Protein AF-A0A3D2CU95-F1 (afdb_monomer_lite)

Foldseek 3Di:
DDPVVVVVVVVVCVVLVVLLVVQLCDPVQADNLVVVPDPDPVVSVVVVVVSVVLSVVLLVLLVLVVVVVCQVVVDPDPDDPDRPGHSRNVSVVLVVDPVNDSPD

Structure (mmCIF, N/CA/C/O backbone):
data_AF-A0A3D2CU95-F1
#
_entry.id   AF-A0A3D2CU95-F1
#
loop_
_atom_site.group_PDB
_atom_site.id
_atom_site.type_symbol
_atom_site.label_atom_id
_atom_site.label_alt_id
_atom_site.label_comp_id
_atom_site.label_asym_id
_atom_site.label_entity_id
_atom_site.label_seq_id
_atom_site.pdbx_PDB_ins_code
_atom_site.Cartn_x
_atom_site.Cartn_y
_atom_site.Cartn_z
_atom_site.occupancy
_atom_site.B_iso_or_equiv
_atom_site.auth_seq_id
_atom_site.auth_comp_id
_atom_site.auth_asym_id
_atom_site.auth_atom_id
_atom_site.pdbx_PDB_model_num
ATOM 1 N N . MET A 1 1 ? 24.949 -4.610 12.368 1.00 60.72 1 MET A N 1
ATOM 2 C CA . MET A 1 1 ? 24.210 -3.378 12.005 1.00 60.72 1 MET A CA 1
ATOM 3 C C . MET A 1 1 ? 24.226 -2.443 13.207 1.00 60.72 1 MET A C 1
ATOM 5 O O . MET A 1 1 ? 23.902 -2.890 14.299 1.00 60.72 1 MET A O 1
ATOM 9 N N . ASN A 1 2 ? 24.695 -1.204 13.046 1.00 85.81 2 ASN A N 1
ATOM 10 C CA . ASN A 1 2 ? 24.853 -0.256 14.156 1.00 85.81 2 ASN A CA 1
ATOM 11 C C . ASN A 1 2 ? 23.468 0.123 14.728 1.00 85.81 2 ASN A C 1
ATOM 13 O O . ASN A 1 2 ? 22.554 0.375 13.942 1.00 85.81 2 ASN A O 1
ATOM 17 N N . LYS A 1 3 ? 23.283 0.154 16.059 1.00 90.19 3 LYS A N 1
ATOM 18 C CA . LYS A 1 3 ? 21.951 0.348 16.689 1.00 90.19 3 LYS A CA 1
ATOM 19 C C . LYS A 1 3 ? 21.260 1.643 16.235 1.00 90.19 3 LYS A C 1
ATOM 21 O O . LYS A 1 3 ? 20.055 1.639 16.006 1.00 90.19 3 LYS A O 1
ATOM 26 N N . ALA A 1 4 ? 22.027 2.714 16.021 1.00 90.88 4 ALA A N 1
ATOM 27 C CA . ALA A 1 4 ? 21.519 3.989 15.508 1.00 90.88 4 ALA A CA 1
ATOM 28 C C . ALA A 1 4 ? 20.880 3.858 14.111 1.00 90.88 4 ALA A C 1
ATOM 30 O O . ALA A 1 4 ? 19.794 4.380 13.872 1.00 90.88 4 ALA A O 1
ATOM 31 N N . ASN A 1 5 ? 21.495 3.083 13.212 1.00 91.19 5 ASN A N 1
ATOM 32 C CA . ASN A 1 5 ? 20.972 2.881 11.857 1.00 91.19 5 ASN A CA 1
ATOM 33 C C . ASN A 1 5 ? 19.664 2.078 11.859 1.00 91.19 5 ASN A C 1
ATOM 35 O O . ASN A 1 5 ? 18.815 2.285 10.998 1.00 91.19 5 ASN A O 1
ATOM 39 N N . LEU A 1 6 ? 19.476 1.181 12.832 1.00 92.12 6 LEU A N 1
ATOM 40 C CA . LEU A 1 6 ? 18.229 0.429 12.976 1.00 92.12 6 LEU A CA 1
ATOM 41 C C . LEU A 1 6 ? 17.054 1.352 13.318 1.00 92.12 6 LEU A C 1
ATOM 43 O O . LEU A 1 6 ? 15.997 1.244 12.703 1.00 92.12 6 LEU A O 1
ATOM 47 N N . VAL A 1 7 ? 17.261 2.295 14.240 1.00 93.44 7 VAL A N 1
ATOM 48 C CA . VAL A 1 7 ? 16.237 3.277 14.626 1.00 93.44 7 VAL A CA 1
ATOM 49 C C . VAL A 1 7 ? 15.856 4.168 13.443 1.00 93.44 7 VAL A C 1
ATOM 51 O O . VAL A 1 7 ? 14.670 4.351 13.176 1.00 93.44 7 VAL A O 1
ATOM 54 N N . VAL A 1 8 ? 16.843 4.665 12.691 1.00 91.38 8 VAL A N 1
ATOM 55 C CA . VAL A 1 8 ? 16.599 5.490 11.495 1.00 91.38 8 VAL A CA 1
ATOM 56 C C . VAL A 1 8 ? 15.811 4.712 10.439 1.00 91.38 8 VAL A C 1
ATOM 58 O O . VAL A 1 8 ? 14.828 5.223 9.901 1.00 91.38 8 VAL A O 1
ATOM 61 N N . ASN A 1 9 ? 16.186 3.456 10.181 1.00 88.00 9 ASN A N 1
ATOM 62 C CA . ASN A 1 9 ? 15.486 2.615 9.213 1.00 88.00 9 ASN A CA 1
ATOM 63 C C . ASN A 1 9 ? 14.037 2.335 9.626 1.00 88.00 9 ASN A C 1
ATOM 65 O O . ASN A 1 9 ? 13.147 2.445 8.787 1.00 88.00 9 ASN A O 1
ATOM 69 N N . LEU A 1 10 ? 13.779 2.028 10.899 1.00 88.94 10 LEU A N 1
ATOM 70 C CA . LEU A 1 10 ? 12.413 1.849 11.401 1.00 88.94 10 LEU A CA 1
ATOM 71 C C . LEU A 1 10 ? 11.598 3.137 11.262 1.00 88.94 10 LEU A C 1
ATOM 73 O O . LEU A 1 10 ? 10.473 3.106 10.770 1.00 88.94 10 LEU A O 1
ATOM 77 N N . TYR A 1 11 ? 12.179 4.284 11.615 1.00 90.88 11 TYR A N 1
ATOM 78 C CA . TYR A 1 11 ? 11.484 5.563 11.505 1.00 90.88 11 TYR A CA 1
ATOM 79 C C . TYR A 1 11 ? 11.156 5.932 10.051 1.00 90.88 11 TYR A C 1
ATOM 81 O O . TYR A 1 11 ? 10.095 6.492 9.777 1.00 90.88 11 TYR A O 1
ATOM 89 N N . SER A 1 12 ? 12.018 5.556 9.099 1.00 84.81 12 SER A N 1
ATOM 90 C CA . SER A 1 12 ? 11.775 5.784 7.668 1.00 84.81 12 SER A CA 1
ATOM 91 C C . SER A 1 12 ? 10.489 5.117 7.153 1.00 84.81 12 SER A C 1
ATOM 93 O O . SER A 1 12 ? 9.857 5.636 6.231 1.00 84.81 12 SER A O 1
ATOM 95 N N . GLN A 1 13 ? 10.042 4.024 7.786 1.00 84.00 13 GLN A N 1
ATOM 96 C CA . GLN A 1 13 ? 8.816 3.314 7.403 1.00 84.00 13 GLN A CA 1
ATOM 97 C C . GLN A 1 13 ? 7.543 4.124 7.695 1.00 84.00 13 GLN A C 1
ATOM 99 O O . GLN A 1 13 ? 6.501 3.866 7.096 1.00 84.00 13 GLN A O 1
ATOM 104 N N . ARG A 1 14 ? 7.614 5.151 8.556 1.00 87.56 14 ARG A N 1
ATOM 105 C CA . ARG A 1 14 ? 6.468 6.000 8.923 1.00 87.56 14 ARG A CA 1
ATOM 106 C C . ARG A 1 14 ? 5.842 6.705 7.717 1.00 87.56 14 ARG A C 1
ATOM 108 O O . ARG A 1 14 ? 4.627 6.849 7.658 1.00 87.56 14 ARG A O 1
ATOM 115 N N . MET A 1 15 ? 6.655 7.084 6.732 1.00 84.81 15 MET A N 1
ATOM 116 C CA . MET A 1 15 ? 6.172 7.720 5.503 1.00 84.81 15 MET A CA 1
ATOM 117 C C . MET A 1 15 ? 5.274 6.778 4.689 1.00 84.81 15 MET A C 1
ATOM 119 O O . MET A 1 15 ? 4.238 7.204 4.196 1.00 84.81 15 MET A O 1
ATOM 123 N N . GLN A 1 16 ? 5.603 5.482 4.626 1.00 81.75 16 GLN A N 1
ATOM 124 C CA . GLN A 1 16 ? 4.776 4.490 3.925 1.00 81.75 16 GLN A CA 1
ATOM 125 C C . GLN A 1 16 ? 3.406 4.320 4.590 1.00 81.75 16 GLN A C 1
ATOM 127 O O . GLN A 1 16 ? 2.396 4.153 3.914 1.00 81.75 16 GLN A O 1
ATOM 132 N N . ILE A 1 17 ? 3.358 4.407 5.921 1.00 82.94 17 ILE A N 1
ATOM 133 C CA . ILE A 1 17 ? 2.104 4.359 6.679 1.00 82.94 17 ILE A CA 1
ATOM 134 C C . ILE A 1 17 ? 1.209 5.554 6.314 1.00 82.94 17 ILE A C 1
ATOM 136 O O . ILE A 1 17 ? 0.020 5.375 6.055 1.00 82.94 17 ILE A O 1
ATOM 140 N N . GLU A 1 18 ? 1.768 6.764 6.249 1.00 86.12 18 GLU A N 1
ATOM 141 C CA . GLU A 1 18 ? 1.021 7.969 5.859 1.00 86.12 18 GLU A CA 1
ATOM 142 C C . GLU A 1 18 ? 0.496 7.887 4.417 1.00 86.12 18 GLU A C 1
ATOM 144 O O . GLU A 1 18 ? -0.658 8.238 4.161 1.00 86.12 18 GLU A O 1
ATOM 149 N N . GLU A 1 19 ? 1.307 7.373 3.488 1.00 83.06 19 GLU A N 1
ATOM 150 C CA . GLU A 1 19 ? 0.897 7.146 2.098 1.00 83.06 19 GLU A CA 1
ATOM 151 C C . GLU A 1 19 ? -0.252 6.134 2.013 1.00 83.06 19 GLU A C 1
ATOM 153 O O . GLU A 1 19 ? -1.266 6.417 1.377 1.00 83.06 19 GLU A O 1
ATOM 158 N N . ASN A 1 20 ? -0.170 5.020 2.748 1.00 82.69 20 ASN A N 1
ATOM 159 C CA . ASN A 1 20 ? -1.243 4.026 2.802 1.00 82.69 20 ASN A CA 1
ATOM 160 C C . ASN A 1 20 ? -2.559 4.616 3.339 1.00 82.69 20 ASN A C 1
ATOM 162 O O . ASN A 1 20 ? -3.638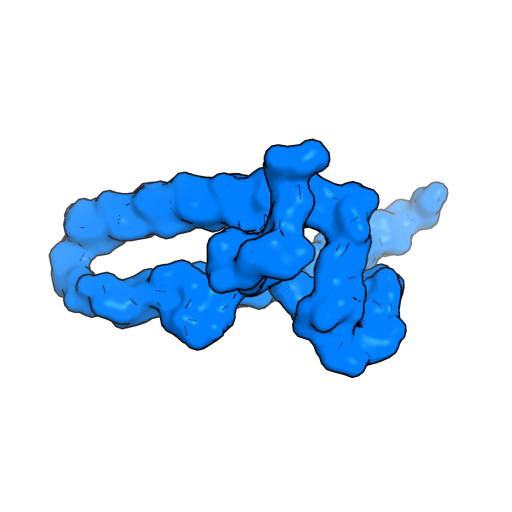 4.361 2.794 1.00 82.69 20 ASN A O 1
ATOM 166 N N . PHE A 1 21 ? -2.499 5.441 4.390 1.00 83.19 21 PHE A N 1
ATOM 167 C CA . PHE A 1 21 ? -3.691 6.104 4.925 1.00 83.19 21 PHE A CA 1
ATOM 168 C C . PHE A 1 21 ? -4.292 7.119 3.953 1.00 83.19 21 PHE A C 1
ATOM 170 O O . PHE A 1 21 ? -5.519 7.242 3.876 1.00 83.19 21 PHE A O 1
ATOM 177 N N . ARG A 1 22 ? -3.453 7.852 3.216 1.00 85.56 22 ARG A N 1
ATOM 178 C CA . ARG A 1 22 ? -3.905 8.778 2.173 1.00 85.56 22 ARG A CA 1
ATOM 179 C C . ARG A 1 22 ? -4.624 8.026 1.055 1.00 85.56 22 ARG A C 1
ATOM 181 O O . ARG A 1 22 ? -5.720 8.428 0.667 1.00 85.56 22 ARG A O 1
ATOM 188 N N . ASP A 1 23 ? -4.055 6.918 0.597 1.00 84.19 23 ASP A N 1
ATOM 189 C CA . ASP A 1 23 ? -4.590 6.152 -0.530 1.00 84.19 23 ASP A CA 1
ATOM 190 C C . ASP A 1 23 ? -5.865 5.387 -0.139 1.00 84.19 23 ASP A C 1
ATOM 192 O O . ASP A 1 23 ? -6.806 5.298 -0.920 1.00 84.19 23 ASP A O 1
ATOM 196 N N . THR A 1 24 ? -5.985 4.948 1.118 1.00 83.69 24 THR A N 1
ATOM 197 C CA . THR A 1 24 ? -7.245 4.391 1.655 1.00 83.69 24 THR A CA 1
ATOM 198 C C . THR A 1 24 ? -8.407 5.385 1.538 1.00 83.69 24 THR A C 1
ATOM 200 O O . THR A 1 24 ? -9.542 5.009 1.233 1.00 83.69 24 THR A O 1
ATOM 203 N N . LYS A 1 25 ? -8.139 6.671 1.792 1.00 83.12 25 LYS A N 1
ATOM 204 C CA . LYS A 1 25 ? -9.155 7.730 1.737 1.00 83.12 25 LYS A CA 1
ATOM 205 C C . LYS A 1 25 ? -9.462 8.135 0.298 1.00 83.12 25 LYS A C 1
ATOM 207 O O . LYS A 1 25 ? -10.638 8.248 -0.042 1.00 83.12 25 LYS A O 1
ATOM 212 N N . SER A 1 26 ? -8.420 8.302 -0.518 1.00 84.75 26 SER A N 1
ATOM 213 C CA . SER A 1 26 ? -8.518 8.833 -1.875 1.00 84.75 26 SER A CA 1
ATOM 214 C C . SER A 1 26 ? -9.115 7.838 -2.867 1.00 84.75 26 SER A C 1
ATOM 216 O O . SER A 1 26 ? -8.654 6.706 -2.993 1.00 84.75 26 SER A O 1
ATOM 218 N N . ASN A 1 27 ? -10.092 8.287 -3.652 1.00 80.62 27 ASN A N 1
ATOM 219 C CA . ASN A 1 27 ? -10.696 7.491 -4.721 1.00 80.62 27 ASN A CA 1
ATOM 220 C C . ASN A 1 27 ? -9.781 7.330 -5.943 1.00 80.62 27 ASN A C 1
ATOM 222 O O . ASN A 1 27 ? -9.920 6.381 -6.707 1.00 80.62 27 ASN A O 1
ATOM 226 N N . LYS A 1 28 ? -8.848 8.267 -6.149 1.00 79.25 28 LYS A N 1
ATOM 227 C CA . LYS A 1 28 ? -7.931 8.219 -7.296 1.00 79.25 28 LYS A CA 1
ATOM 228 C C . LYS A 1 28 ? -6.819 7.193 -7.109 1.00 79.25 28 LYS A C 1
ATOM 230 O O . LYS A 1 28 ? -6.420 6.569 -8.082 1.00 79.25 28 LYS A O 1
ATOM 235 N N . LEU A 1 29 ? -6.301 7.083 -5.887 1.00 70.38 29 LEU A N 1
ATOM 236 C CA . LEU A 1 29 ? -5.092 6.310 -5.598 1.00 70.38 29 LEU A CA 1
ATOM 237 C C . LEU A 1 29 ? -5.386 4.973 -4.911 1.00 70.38 29 LEU A C 1
ATOM 239 O O . LEU A 1 29 ? -4.616 4.039 -5.080 1.00 70.38 29 LEU A O 1
ATOM 243 N N . GLY A 1 30 ? -6.499 4.837 -4.187 1.00 80.38 30 GLY A N 1
ATOM 244 C CA . GLY A 1 30 ? -6.817 3.582 -3.512 1.00 80.38 30 GLY A CA 1
ATOM 245 C C . GLY A 1 30 ? -8.308 3.290 -3.458 1.00 80.38 30 GLY A C 1
ATOM 246 O O . GLY A 1 30 ? -8.938 3.063 -4.488 1.00 80.38 30 GLY A O 1
ATOM 247 N N . ILE A 1 31 ? -8.853 3.202 -2.247 1.00 82.00 31 ILE A N 1
ATOM 248 C CA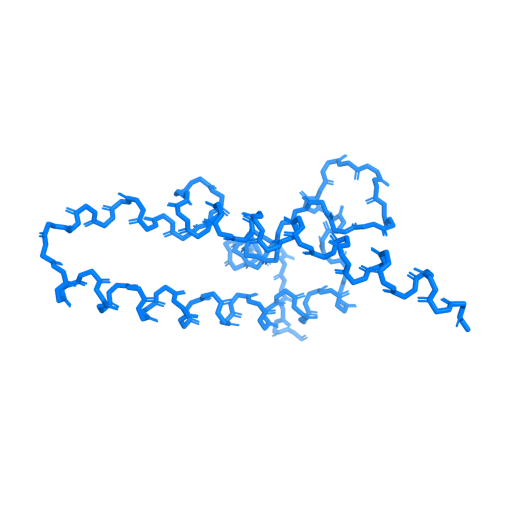 . ILE A 1 31 ? -10.143 2.534 -1.989 1.00 82.00 31 ILE A CA 1
ATOM 249 C C . ILE A 1 31 ? -11.322 3.518 -2.019 1.00 82.00 31 ILE A C 1
ATOM 251 O O . ILE A 1 31 ? -12.476 3.109 -2.114 1.00 82.00 31 ILE A O 1
ATOM 255 N N . GLY A 1 32 ? -11.054 4.826 -1.964 1.00 85.19 32 GLY A N 1
ATOM 256 C CA . GLY A 1 32 ? -12.101 5.839 -2.090 1.00 85.19 32 GLY A CA 1
ATOM 257 C C . GLY A 1 32 ? -13.078 5.881 -0.921 1.00 85.19 32 GLY A C 1
ATOM 258 O O . GLY A 1 32 ? -14.268 6.125 -1.123 1.00 85.19 32 GLY A O 1
ATOM 259 N N . LEU A 1 33 ? -12.604 5.690 0.316 1.00 83.31 33 LEU A N 1
ATOM 260 C CA . LEU A 1 33 ? -13.462 5.784 1.506 1.00 83.31 33 LEU A CA 1
ATOM 261 C C . LEU A 1 33 ? -14.185 7.147 1.605 1.00 83.31 33 LEU A C 1
ATOM 263 O O . LEU A 1 33 ? -15.290 7.231 2.141 1.00 83.31 33 LEU A O 1
ATOM 267 N N . GLU A 1 34 ? -13.611 8.207 1.029 1.00 81.50 34 GLU A N 1
ATOM 268 C CA . GLU A 1 34 ? -14.235 9.532 0.903 1.00 81.50 34 GLU A CA 1
ATOM 269 C C . GLU A 1 34 ? -15.558 9.532 0.109 1.00 81.50 34 GLU A C 1
ATOM 271 O O . GLU A 1 34 ? -16.444 10.353 0.367 1.00 81.50 34 GLU A O 1
ATOM 276 N N . CYS A 1 35 ? -15.744 8.581 -0.811 1.00 82.00 35 CYS A N 1
ATOM 277 C CA . CYS A 1 35 ? -16.969 8.431 -1.595 1.00 82.00 35 CYS A CA 1
ATOM 278 C C . CYS A 1 35 ? -18.124 7.830 -0.784 1.00 82.00 35 CYS A C 1
ATOM 280 O O . CYS A 1 35 ? -19.283 8.028 -1.149 1.00 82.00 35 CYS A O 1
ATOM 282 N N . ALA A 1 36 ? -17.848 7.154 0.339 1.00 81.44 36 ALA A N 1
ATOM 283 C CA . ALA A 1 36 ? -18.886 6.522 1.152 1.00 81.44 36 ALA A CA 1
ATOM 284 C C . ALA A 1 36 ? -19.872 7.539 1.763 1.00 81.44 36 ALA A C 1
ATOM 286 O O . ALA A 1 36 ? -21.025 7.181 2.011 1.00 81.44 36 ALA A O 1
ATOM 287 N N . ARG A 1 37 ? -19.428 8.790 2.015 1.00 78.19 37 ARG A N 1
ATOM 288 C CA . ARG A 1 37 ? -20.220 9.945 2.513 1.00 78.19 37 ARG A CA 1
ATOM 289 C C . ARG A 1 37 ? -21.245 9.609 3.616 1.00 78.19 37 ARG A C 1
ATOM 291 O O . ARG A 1 37 ? -22.300 10.238 3.717 1.00 78.19 37 ARG A O 1
ATOM 298 N N . SER A 1 38 ? -20.957 8.611 4.454 1.00 81.50 38 SER A N 1
ATOM 299 C CA . SER A 1 38 ? -21.882 8.166 5.498 1.00 81.50 38 SER A CA 1
ATOM 300 C C . SER A 1 38 ? -21.905 9.171 6.646 1.00 81.50 38 SER A C 1
ATOM 302 O O . SER A 1 38 ? -20.867 9.485 7.216 1.00 81.50 38 SER A O 1
ATOM 304 N N . ARG A 1 39 ? -23.101 9.635 7.025 1.00 81.06 39 ARG A N 1
ATOM 305 C CA . ARG A 1 39 ? -23.321 10.496 8.205 1.00 81.06 39 ARG A CA 1
ATOM 306 C C . ARG A 1 39 ? -23.629 9.707 9.483 1.00 81.06 39 ARG A C 1
ATOM 308 O O . ARG A 1 39 ? -23.746 10.291 10.551 1.00 81.06 39 ARG A O 1
ATOM 315 N N . ASN A 1 40 ? -23.789 8.387 9.374 1.00 89.19 40 ASN A N 1
ATOM 316 C CA . ASN A 1 40 ? -24.055 7.496 10.501 1.00 89.19 40 ASN A CA 1
ATOM 317 C C . ASN A 1 40 ? -22.769 6.749 10.878 1.00 89.19 40 ASN A C 1
ATOM 319 O O . ASN A 1 40 ? -22.199 6.051 10.033 1.00 89.19 40 ASN A O 1
ATOM 323 N N . THR A 1 41 ? -22.360 6.870 12.142 1.00 87.62 41 THR A N 1
ATOM 324 C CA . THR A 1 41 ? -21.154 6.243 12.704 1.00 87.62 41 THR A CA 1
ATOM 325 C C . THR A 1 41 ? -21.179 4.724 12.554 1.00 87.62 41 THR A C 1
ATOM 327 O O . THR A 1 41 ? -20.271 4.163 11.956 1.00 87.62 41 THR A O 1
ATOM 330 N N . LYS A 1 42 ? -22.285 4.061 12.917 1.00 90.19 42 LYS A N 1
ATOM 331 C CA . LYS A 1 42 ? -22.436 2.596 12.803 1.00 90.19 42 LYS A CA 1
ATOM 332 C C . LYS A 1 42 ? -22.292 2.088 11.368 1.00 90.19 42 LYS A C 1
ATOM 334 O O . LYS A 1 42 ? -21.847 0.966 11.141 1.00 90.19 42 LYS A O 1
ATOM 339 N N . ARG A 1 43 ? -22.733 2.877 10.382 1.00 88.75 43 ARG A N 1
ATOM 340 C CA . ARG A 1 43 ? -22.567 2.530 8.960 1.00 88.75 43 ARG A CA 1
ATOM 341 C C . ARG A 1 43 ? -21.125 2.759 8.513 1.00 88.75 43 ARG A C 1
ATOM 343 O O . ARG A 1 43 ? -20.608 1.952 7.748 1.00 88.75 43 ARG A O 1
ATOM 350 N N . PHE A 1 44 ? -20.493 3.825 8.996 1.00 88.69 44 PHE A N 1
ATOM 351 C CA . PHE A 1 44 ? -19.097 4.118 8.695 1.00 88.69 44 PHE A CA 1
ATOM 352 C C . PHE A 1 44 ? -18.156 3.049 9.268 1.00 88.69 44 PHE A C 1
ATOM 354 O O . PHE A 1 44 ? -17.274 2.599 8.547 1.00 88.69 44 PHE A O 1
ATOM 361 N N . ASP A 1 45 ? -18.413 2.546 10.478 1.00 90.19 45 ASP A N 1
ATOM 362 C CA . ASP A 1 45 ? -17.634 1.460 11.092 1.00 90.19 45 ASP A CA 1
ATOM 363 C C . ASP A 1 45 ? -17.641 0.188 10.232 1.00 90.19 45 ASP A C 1
ATOM 365 O O . ASP A 1 45 ? -16.603 -0.433 10.009 1.00 90.19 45 ASP A O 1
ATOM 369 N N . LYS A 1 46 ? -18.801 -0.174 9.665 1.00 91.25 46 LYS A N 1
ATOM 370 C CA . LYS A 1 46 ? -18.909 -1.309 8.732 1.00 91.25 46 LYS A CA 1
ATOM 371 C C . LYS A 1 46 ? -18.113 -1.071 7.451 1.00 91.25 46 L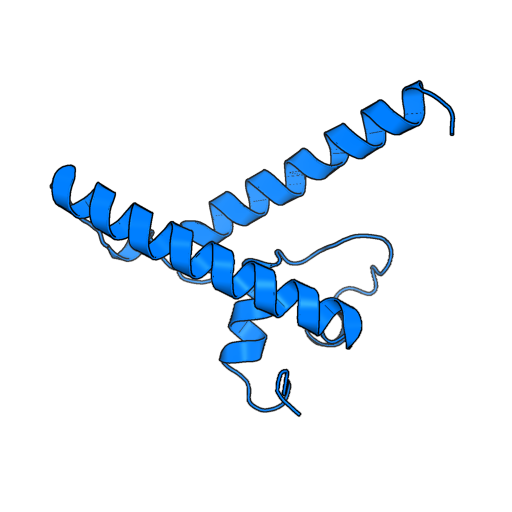YS A C 1
ATOM 373 O O . LYS A 1 46 ? -17.434 -1.976 6.978 1.00 91.25 46 LYS A O 1
ATOM 378 N N . SER A 1 47 ? -18.180 0.137 6.889 1.00 88.31 47 SER A N 1
ATOM 379 C CA . SER A 1 47 ? -17.374 0.501 5.718 1.00 88.31 47 SER A CA 1
ATOM 380 C C . SER A 1 47 ? -15.877 0.478 6.027 1.00 88.31 47 SER A C 1
ATOM 382 O O . SER A 1 47 ? -15.102 0.042 5.183 1.00 88.31 47 SER A O 1
ATOM 384 N N . LEU A 1 48 ? -15.472 0.886 7.232 1.00 88.75 48 LEU A N 1
ATOM 385 C CA . LEU A 1 48 ? -14.082 0.846 7.674 1.00 88.75 48 LEU A CA 1
ATOM 386 C C . LEU A 1 48 ? -13.585 -0.595 7.830 1.00 88.75 48 LEU A C 1
ATOM 388 O O . LEU A 1 48 ? -12.467 -0.891 7.423 1.00 88.75 48 LEU A O 1
ATOM 392 N N . LEU A 1 49 ? -14.427 -1.501 8.338 1.00 91.88 49 LEU A N 1
ATOM 393 C CA . LEU A 1 49 ? -14.116 -2.931 8.395 1.00 91.88 49 LEU A CA 1
ATOM 394 C C . LEU A 1 49 ? -13.902 -3.516 6.992 1.00 91.88 49 LEU A C 1
ATOM 396 O O . LEU A 1 49 ? -12.908 -4.196 6.755 1.00 91.88 49 LEU A O 1
ATOM 400 N N . ILE A 1 50 ? -14.807 -3.225 6.054 1.00 90.75 50 ILE A N 1
ATOM 401 C CA . ILE A 1 50 ? -14.679 -3.680 4.661 1.00 90.75 50 ILE A CA 1
ATOM 402 C C . ILE A 1 50 ? -13.406 -3.108 4.030 1.00 90.75 50 ILE A C 1
ATOM 404 O O . ILE A 1 50 ? -12.657 -3.842 3.391 1.00 90.75 50 ILE A O 1
ATOM 408 N N . ALA A 1 51 ? -13.128 -1.820 4.246 1.00 88.88 51 ALA A N 1
ATOM 409 C CA . ALA A 1 51 ? -11.909 -1.188 3.762 1.00 88.88 51 ALA A CA 1
ATOM 410 C C . ALA A 1 51 ? -10.656 -1.846 4.357 1.00 88.88 51 ALA A C 1
ATOM 412 O O . ALA A 1 51 ? -9.718 -2.114 3.619 1.00 88.88 51 ALA A O 1
ATOM 413 N N . ALA A 1 52 ? -10.646 -2.171 5.653 1.00 89.94 52 ALA A N 1
ATOM 414 C CA . ALA A 1 52 ? -9.530 -2.860 6.300 1.00 89.94 52 ALA A CA 1
ATOM 415 C C . ALA A 1 52 ? -9.279 -4.259 5.713 1.00 89.94 52 ALA A C 1
ATOM 417 O O . ALA A 1 52 ? -8.131 -4.626 5.472 1.00 89.94 52 ALA A O 1
ATOM 418 N N . LEU A 1 53 ? -10.339 -5.021 5.428 1.00 92.06 53 LEU A N 1
ATOM 419 C CA . LEU A 1 53 ? -10.218 -6.322 4.763 1.00 92.06 53 LEU A CA 1
ATOM 420 C C . LEU A 1 53 ? -9.688 -6.177 3.333 1.00 92.06 53 LEU A C 1
ATOM 422 O O . LEU A 1 53 ? -8.809 -6.930 2.922 1.00 92.06 53 LEU A O 1
ATOM 426 N N . LEU A 1 54 ? -10.177 -5.185 2.588 1.00 89.31 54 LEU A N 1
ATOM 427 C CA . LEU A 1 54 ? -9.722 -4.929 1.224 1.00 89.31 54 LEU A CA 1
ATOM 428 C C . LEU A 1 54 ? -8.252 -4.481 1.195 1.00 89.31 54 LEU A C 1
ATOM 430 O O . LEU A 1 54 ? -7.483 -4.976 0.377 1.00 89.31 54 LEU A O 1
ATOM 434 N N . LEU A 1 55 ? -7.837 -3.626 2.136 1.00 88.69 55 LEU A N 1
ATOM 435 C CA . LEU A 1 55 ? -6.433 -3.258 2.346 1.00 88.69 55 LEU A CA 1
ATOM 436 C C . LEU A 1 55 ? -5.555 -4.479 2.612 1.00 88.69 55 LEU A C 1
ATOM 438 O O . LEU A 1 55 ? -4.472 -4.584 2.045 1.00 88.69 55 LEU A O 1
ATOM 442 N N . PHE A 1 56 ? -6.019 -5.397 3.461 1.00 89.31 56 PHE A N 1
ATOM 443 C CA . PHE A 1 56 ? -5.281 -6.614 3.779 1.00 89.31 56 PHE A CA 1
ATOM 444 C C . PHE A 1 56 ? -5.083 -7.497 2.540 1.00 89.31 56 PHE A C 1
ATOM 446 O O . PHE A 1 56 ? -3.968 -7.940 2.277 1.00 89.31 56 PHE A O 1
ATOM 453 N N . VAL A 1 57 ? -6.131 -7.687 1.731 1.00 89.81 57 VAL A N 1
ATOM 454 C CA . VAL A 1 57 ? -6.041 -8.455 0.478 1.00 89.81 57 VAL A CA 1
ATOM 455 C C . VAL A 1 57 ? -5.094 -7.788 -0.522 1.00 89.81 57 VAL A C 1
ATOM 457 O O . VAL A 1 57 ? -4.228 -8.464 -1.074 1.00 89.81 57 VAL A O 1
ATOM 460 N N . LEU A 1 58 ? -5.208 -6.471 -0.727 1.00 87.12 58 LEU A N 1
ATOM 461 C CA . LEU A 1 58 ? -4.310 -5.727 -1.620 1.00 87.12 58 LEU A CA 1
ATOM 462 C C . LEU A 1 58 ? -2.850 -5.809 -1.164 1.00 87.12 58 LEU A C 1
ATOM 464 O O . LEU A 1 58 ? -1.955 -5.947 -1.991 1.00 87.12 58 LEU A O 1
ATOM 468 N N . TRP A 1 59 ? -2.605 -5.793 0.147 1.00 87.06 59 TRP A N 1
ATOM 469 C CA . TRP A 1 59 ? -1.265 -5.974 0.697 1.00 87.06 59 TRP A CA 1
ATOM 470 C C . TRP A 1 59 ? -0.704 -7.380 0.432 1.00 87.06 59 TRP A C 1
ATOM 472 O O . TRP A 1 59 ? 0.467 -7.518 0.081 1.00 87.06 59 TRP A O 1
ATOM 482 N N . CYS A 1 60 ? -1.529 -8.429 0.531 1.00 87.81 60 CYS A N 1
ATOM 483 C CA . CYS A 1 60 ? -1.122 -9.786 0.154 1.00 87.81 60 CYS A CA 1
ATOM 484 C C . CYS A 1 60 ? -0.793 -9.907 -1.345 1.00 87.81 60 CYS A C 1
ATOM 486 O O . CYS A 1 60 ? 0.152 -10.611 -1.704 1.00 87.81 60 CYS A O 1
ATOM 488 N N . LEU A 1 61 ? -1.549 -9.225 -2.212 1.00 84.88 61 LEU A N 1
ATOM 489 C CA . LEU A 1 61 ? -1.300 -9.208 -3.658 1.00 84.88 61 LEU A CA 1
ATOM 490 C C . LEU A 1 61 ? 0.013 -8.502 -3.996 1.00 84.88 61 LEU A C 1
ATOM 492 O O . LEU A 1 61 ? 0.854 -9.079 -4.683 1.00 84.88 61 LEU A O 1
ATOM 496 N N . ASP A 1 62 ? 0.246 -7.318 -3.430 1.00 80.69 62 ASP A N 1
ATOM 497 C CA . ASP A 1 62 ? 1.503 -6.594 -3.622 1.00 80.69 62 ASP A CA 1
ATOM 498 C C . ASP A 1 62 ? 2.717 -7.395 -3.115 1.00 80.69 62 ASP A C 1
ATOM 500 O O . ASP A 1 62 ? 3.772 -7.413 -3.757 1.00 80.69 62 ASP A O 1
ATOM 504 N N . TYR A 1 63 ? 2.571 -8.135 -2.010 1.00 83.12 63 TYR A N 1
ATOM 505 C CA . TYR A 1 63 ? 3.623 -9.036 -1.540 1.00 83.12 63 TYR A CA 1
ATOM 506 C C . TYR A 1 63 ? 3.969 -10.102 -2.593 1.00 83.12 63 TYR A C 1
ATOM 508 O O . TYR A 1 63 ? 5.148 -10.330 -2.881 1.00 83.12 63 TYR A O 1
ATOM 516 N N . ALA A 1 64 ? 2.957 -10.708 -3.222 1.00 80.19 64 ALA A N 1
ATOM 517 C CA . ALA A 1 64 ? 3.150 -11.676 -4.301 1.00 80.19 64 ALA A CA 1
ATOM 518 C C . ALA A 1 64 ? 3.764 -11.033 -5.562 1.00 80.19 64 ALA A C 1
ATOM 520 O O . ALA A 1 64 ? 4.636 -11.615 -6.211 1.00 80.19 64 ALA A O 1
ATOM 521 N N . GLU A 1 65 ? 3.373 -9.807 -5.900 1.00 73.25 65 GLU A N 1
ATOM 522 C CA . GLU A 1 65 ? 3.916 -9.070 -7.044 1.00 73.25 65 GLU A CA 1
ATOM 523 C C . GLU A 1 65 ? 5.332 -8.559 -6.837 1.00 73.25 65 GLU A C 1
ATOM 525 O O . GLU A 1 65 ? 6.114 -8.506 -7.787 1.00 73.25 65 GLU A O 1
ATOM 530 N N . THR A 1 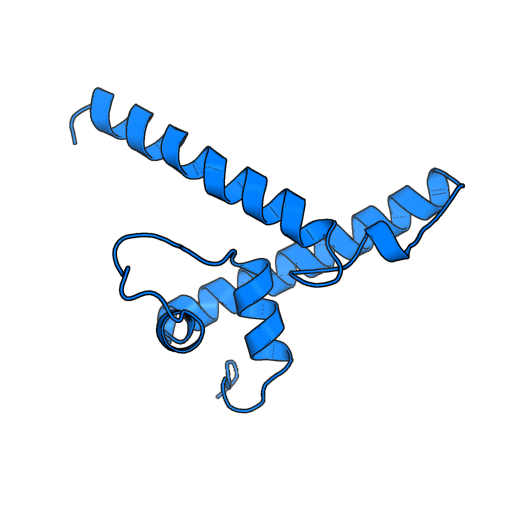66 ? 5.697 -8.198 -5.610 1.00 70.44 66 THR A N 1
ATOM 531 C CA . THR A 1 66 ? 7.063 -7.805 -5.267 1.00 70.44 66 THR A CA 1
ATOM 532 C C . THR A 1 66 ? 8.034 -8.941 -5.598 1.00 70.44 66 THR A C 1
ATOM 534 O O . THR A 1 66 ? 9.148 -8.680 -6.061 1.00 70.44 66 THR A O 1
ATOM 537 N N . MET A 1 67 ? 7.590 -10.202 -5.498 1.00 63.78 67 MET A N 1
ATOM 538 C CA . MET A 1 67 ? 8.354 -11.358 -5.981 1.00 63.78 67 MET A CA 1
ATOM 539 C C . MET A 1 67 ? 8.495 -11.379 -7.514 1.00 63.78 67 MET A C 1
ATOM 541 O O . MET A 1 67 ? 9.552 -11.751 -8.025 1.00 63.78 67 MET A O 1
ATOM 545 N N . LYS A 1 68 ? 7.471 -10.929 -8.252 1.00 73.00 68 LYS A N 1
ATOM 546 C CA . LYS A 1 68 ? 7.442 -10.832 -9.728 1.00 73.00 68 LYS A CA 1
ATOM 547 C C . LYS A 1 68 ? 8.015 -9.513 -10.289 1.00 73.00 68 LYS A C 1
ATOM 549 O O . LYS A 1 68 ? 8.206 -9.397 -11.495 1.00 73.00 68 LYS A O 1
ATOM 554 N N . LYS A 1 69 ? 8.354 -8.538 -9.432 1.00 78.38 69 LYS A 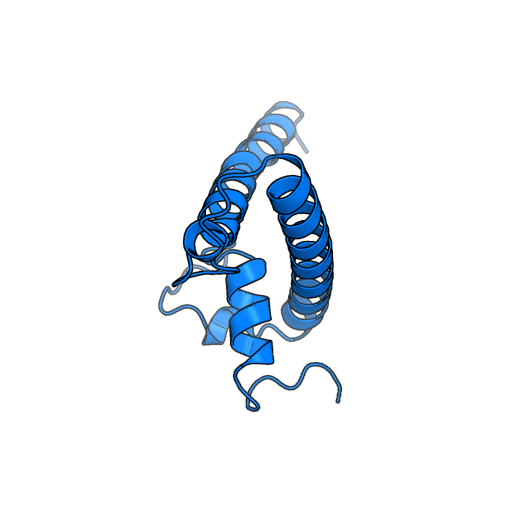N 1
ATOM 555 C CA . LYS A 1 69 ? 8.949 -7.220 -9.756 1.00 78.38 69 LYS A CA 1
ATOM 556 C C . LYS A 1 69 ? 8.082 -6.279 -10.623 1.00 78.38 69 LYS A C 1
ATOM 558 O O . LYS A 1 69 ? 8.616 -5.318 -11.184 1.00 78.38 69 LYS A O 1
ATOM 563 N N . TYR A 1 70 ? 6.761 -6.475 -10.683 1.00 79.50 70 TYR A N 1
ATOM 564 C CA . TYR A 1 70 ? 5.843 -5.645 -11.494 1.00 79.50 70 TYR A CA 1
ATOM 565 C C . TYR A 1 70 ? 5.715 -4.187 -11.037 1.00 79.50 70 TYR A C 1
ATOM 567 O O . TYR A 1 70 ? 5.487 -3.291 -11.852 1.00 79.50 70 TYR A O 1
ATOM 575 N N . LYS A 1 71 ? 6.008 -3.909 -9.767 1.00 79.06 71 LYS A N 1
ATOM 576 C CA . LYS A 1 71 ? 6.181 -2.552 -9.231 1.00 79.06 71 LYS A CA 1
ATOM 577 C C . LYS A 1 71 ? 7.010 -1.632 -10.142 1.00 79.06 71 LYS A C 1
ATOM 579 O O . LYS A 1 71 ? 6.696 -0.452 -10.270 1.00 79.06 71 LYS A O 1
ATOM 584 N N . TYR A 1 72 ? 8.074 -2.143 -10.770 1.00 81.88 72 TYR A N 1
ATOM 585 C CA . TYR A 1 72 ? 8.963 -1.309 -11.584 1.00 81.88 72 TYR A CA 1
ATOM 586 C C . TYR A 1 72 ? 8.351 -0.867 -12.914 1.00 81.88 72 TYR A C 1
ATOM 588 O O . TYR A 1 72 ? 8.753 0.171 -13.427 1.00 81.88 72 TYR A O 1
ATOM 596 N N . SER A 1 73 ? 7.388 -1.616 -13.457 1.00 83.31 73 SER A N 1
ATOM 597 C CA . SER A 1 73 ? 6.646 -1.205 -14.656 1.00 83.31 73 SER A CA 1
ATOM 598 C C . SER A 1 73 ? 5.527 -0.207 -14.359 1.00 83.31 73 SER A C 1
ATOM 600 O O . SER A 1 73 ? 5.127 0.522 -15.258 1.00 83.31 73 SER A O 1
ATOM 602 N N . LEU A 1 74 ? 5.040 -0.161 -13.115 1.00 81.12 74 LEU A N 1
ATOM 603 C CA . LEU A 1 74 ? 3.987 0.765 -12.686 1.00 81.12 74 LEU A CA 1
ATOM 604 C C . LEU A 1 74 ? 4.536 2.141 -12.281 1.00 81.12 74 LEU A C 1
ATOM 606 O O . LEU A 1 74 ? 3.808 3.130 -12.276 1.00 81.12 74 LEU A O 1
ATOM 610 N N . GLN A 1 75 ? 5.826 2.234 -11.947 1.00 84.50 75 GLN A N 1
ATOM 611 C CA . GLN A 1 75 ? 6.469 3.508 -11.628 1.00 84.50 75 GLN A CA 1
ATOM 612 C C . GLN A 1 75 ? 7.116 4.145 -12.867 1.00 84.50 75 GLN A C 1
ATOM 614 O O . GLN A 1 75 ? 7.908 3.525 -13.568 1.00 84.50 75 GLN A O 1
ATOM 619 N N . ALA A 1 76 ? 6.863 5.438 -13.076 1.00 84.94 76 ALA A N 1
ATOM 620 C CA . ALA A 1 76 ? 7.595 6.231 -14.068 1.00 84.94 76 ALA A CA 1
ATOM 621 C C . ALA A 1 76 ? 9.014 6.608 -13.592 1.00 84.94 76 ALA A C 1
ATOM 623 O O . ALA A 1 76 ? 9.897 6.909 -14.392 1.00 84.94 76 ALA A O 1
ATOM 624 N N . ASN A 1 77 ? 9.242 6.605 -12.275 1.00 85.12 77 ASN A N 1
ATOM 625 C CA . ASN A 1 77 ? 10.519 6.990 -11.682 1.00 85.12 77 ASN A CA 1
ATOM 626 C C . ASN A 1 77 ? 11.563 5.868 -11.789 1.00 85.12 77 ASN A C 1
ATOM 628 O O . ASN A 1 77 ? 11.267 4.688 -11.604 1.00 85.12 77 ASN A O 1
ATOM 632 N N . THR A 1 78 ? 12.831 6.247 -11.957 1.00 85.25 78 THR A N 1
ATOM 633 C CA . THR A 1 78 ? 13.979 5.319 -12.010 1.00 85.25 78 THR A CA 1
ATOM 634 C C . THR A 1 78 ? 14.439 4.823 -10.633 1.00 85.25 78 THR A C 1
ATOM 636 O O . THR A 1 78 ? 15.354 4.005 -10.531 1.00 85.25 78 THR A O 1
ATOM 639 N N . VAL A 1 79 ? 13.807 5.294 -9.556 1.00 84.50 79 VAL A N 1
ATO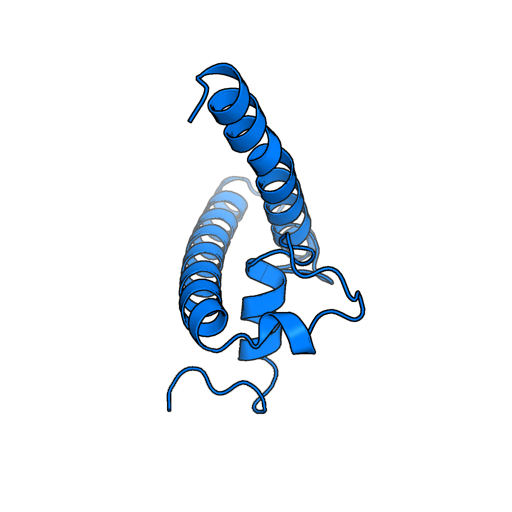M 640 C CA . VAL A 1 79 ? 14.142 4.956 -8.169 1.00 84.50 79 VAL A CA 1
ATOM 641 C C . VAL A 1 79 ? 13.856 3.479 -7.888 1.00 84.50 79 VAL A C 1
ATOM 643 O O . VAL A 1 79 ? 12.709 3.046 -7.920 1.00 84.50 79 VAL A O 1
ATOM 646 N N . LYS A 1 80 ? 14.894 2.697 -7.563 1.00 80.62 80 LYS A N 1
ATOM 647 C CA . LYS A 1 80 ? 14.763 1.257 -7.248 1.00 80.62 80 LYS A CA 1
ATOM 648 C C . LYS A 1 80 ? 15.037 0.895 -5.787 1.00 80.62 80 LYS A C 1
ATOM 650 O O . LYS A 1 80 ? 14.682 -0.201 -5.368 1.00 80.62 80 LYS A O 1
ATOM 655 N N . HIS A 1 81 ? 15.641 1.807 -5.022 1.00 80.31 81 HIS A N 1
ATOM 656 C CA . HIS A 1 81 ? 16.105 1.563 -3.651 1.00 80.31 81 HIS A CA 1
ATOM 657 C C . HIS A 1 81 ? 15.013 1.722 -2.576 1.00 80.31 81 HIS A C 1
ATOM 659 O O . HIS A 1 81 ? 15.240 1.364 -1.426 1.00 80.31 81 HIS A O 1
ATOM 665 N N . ARG A 1 82 ? 13.837 2.262 -2.925 1.00 78.06 82 ARG A N 1
ATOM 666 C CA . ARG A 1 82 ? 12.689 2.438 -2.015 1.00 78.06 82 ARG A CA 1
ATOM 667 C C . ARG A 1 82 ? 11.368 2.119 -2.709 1.00 78.06 82 ARG A C 1
ATOM 669 O O . ARG A 1 82 ? 11.304 2.011 -3.934 1.00 78.06 82 ARG A O 1
ATOM 676 N N . ALA A 1 83 ? 10.306 1.942 -1.932 1.00 77.62 83 ALA A N 1
ATOM 677 C CA . ALA A 1 83 ? 8.948 2.035 -2.454 1.00 77.62 83 ALA A CA 1
ATOM 678 C C . ALA A 1 83 ? 8.615 3.505 -2.751 1.00 77.62 83 ALA A C 1
ATOM 680 O O . ALA A 1 83 ? 8.981 4.405 -1.991 1.00 77.62 83 ALA A O 1
ATOM 681 N N . VAL A 1 84 ? 8.027 3.736 -3.923 1.00 81.75 84 VAL A N 1
ATOM 682 C CA . VAL A 1 84 ? 7.600 5.063 -4.396 1.00 81.75 84 VAL A CA 1
ATOM 683 C C . VAL A 1 84 ? 6.079 5.126 -4.433 1.00 81.75 84 VAL A C 1
ATOM 685 O O . VAL A 1 84 ? 5.501 6.106 -3.988 1.00 81.75 84 VAL A O 1
ATOM 688 N N . LEU A 1 85 ? 5.449 4.072 -4.950 1.00 82.06 85 LEU A N 1
ATOM 689 C CA . LEU A 1 85 ? 4.012 3.858 -4.857 1.00 82.06 85 LEU A CA 1
ATOM 690 C C . LEU A 1 85 ? 3.701 3.024 -3.615 1.00 82.06 85 LEU A C 1
ATOM 692 O O . LEU A 1 85 ? 4.517 2.188 -3.213 1.00 82.06 85 LEU A O 1
ATOM 696 N N . SER A 1 86 ? 2.530 3.267 -3.033 1.00 83.25 86 SER A N 1
ATOM 697 C CA . SER A 1 86 ? 2.013 2.450 -1.943 1.00 83.25 86 SER A CA 1
ATOM 698 C C . SER A 1 86 ? 1.625 1.062 -2.449 1.00 83.25 86 SER A C 1
ATOM 700 O O . SER A 1 86 ? 1.285 0.874 -3.621 1.00 83.25 86 SER A O 1
ATOM 702 N N . PHE A 1 87 ? 1.634 0.095 -1.537 1.00 82.62 87 PHE A N 1
ATOM 703 C CA . PHE A 1 87 ? 1.256 -1.288 -1.829 1.00 82.62 87 PHE A CA 1
ATOM 704 C C . PHE A 1 87 ? -0.209 -1.407 -2.276 1.00 82.62 87 PHE A C 1
ATOM 706 O O . PHE A 1 87 ? -0.560 -2.258 -3.084 1.00 82.62 87 PHE A O 1
ATOM 713 N N . ILE A 1 88 ? -1.068 -0.512 -1.782 1.00 83.94 88 ILE A N 1
ATOM 714 C CA . ILE A 1 88 ? -2.494 -0.465 -2.125 1.00 83.94 88 ILE A CA 1
ATOM 715 C C . ILE A 1 88 ? -2.661 -0.084 -3.594 1.00 83.94 88 ILE A C 1
ATOM 717 O O . ILE A 1 88 ? -3.412 -0.735 -4.314 1.00 83.94 88 ILE A O 1
ATOM 721 N N . THR A 1 89 ? -1.957 0.962 -4.035 1.00 83.62 89 THR A N 1
ATOM 722 C CA . THR A 1 89 ? -2.017 1.434 -5.420 1.00 83.62 89 THR A CA 1
ATOM 723 C C . THR A 1 89 ? -1.483 0.370 -6.368 1.00 83.62 89 THR A C 1
ATOM 725 O O . THR A 1 89 ? -2.124 0.083 -7.370 1.00 83.62 89 THR A O 1
ATOM 728 N N . ILE A 1 90 ? -0.350 -0.255 -6.035 1.00 85.69 90 ILE A N 1
ATOM 729 C CA . ILE A 1 90 ? 0.244 -1.320 -6.853 1.00 85.69 90 ILE A CA 1
ATOM 730 C C . ILE A 1 90 ? -0.722 -2.504 -6.984 1.00 85.69 90 ILE A C 1
ATOM 732 O O . ILE A 1 90 ? -1.120 -2.827 -8.102 1.00 85.69 90 ILE A O 1
ATOM 736 N N . GLY A 1 91 ? -1.184 -3.064 -5.861 1.00 84.50 91 GLY A N 1
ATOM 737 C CA . GLY A 1 91 ? -2.119 -4.189 -5.885 1.00 84.50 91 GLY A CA 1
ATOM 738 C C . GLY A 1 91 ? -3.431 -3.851 -6.600 1.00 84.50 91 GLY A C 1
ATOM 739 O O . GLY A 1 91 ? -3.992 -4.687 -7.299 1.00 84.50 91 GLY A O 1
ATOM 740 N N . ARG A 1 92 ? -3.923 -2.609 -6.489 1.00 86.19 92 ARG A N 1
ATOM 741 C CA . ARG A 1 92 ? -5.116 -2.152 -7.217 1.00 86.19 92 ARG A CA 1
ATOM 742 C C . ARG A 1 92 ? -4.880 -2.110 -8.725 1.00 86.19 92 ARG A C 1
ATOM 744 O O . ARG A 1 92 ? -5.738 -2.567 -9.472 1.00 86.19 92 ARG A O 1
ATOM 751 N N . GLU A 1 93 ? -3.765 -1.540 -9.174 1.00 86.12 93 GLU A N 1
ATOM 752 C CA . GLU A 1 93 ? -3.447 -1.455 -10.605 1.00 86.12 93 GLU A CA 1
ATOM 753 C C . GLU A 1 93 ? -3.268 -2.841 -11.219 1.00 86.12 93 GLU A C 1
ATOM 755 O O . GLU A 1 93 ? -3.767 -3.091 -12.310 1.00 86.12 93 GLU A O 1
ATOM 760 N N . VAL A 1 94 ? -2.646 -3.768 -10.497 1.00 85.31 94 VAL A N 1
ATOM 761 C CA . VAL A 1 94 ? -2.494 -5.145 -10.967 1.00 85.31 94 VAL A CA 1
ATOM 762 C C . VAL A 1 94 ? -3.812 -5.905 -11.020 1.00 85.31 94 VAL A C 1
ATOM 764 O O . VAL A 1 94 ? -4.048 -6.636 -11.974 1.00 85.31 94 VAL A O 1
ATOM 767 N N . VAL A 1 95 ? -4.710 -5.701 -10.056 1.00 84.69 95 VAL A N 1
ATOM 768 C CA . VAL A 1 95 ? -6.066 -6.271 -10.128 1.00 84.69 95 VAL A CA 1
ATOM 769 C C . VAL A 1 95 ? -6.863 -5.695 -11.301 1.00 84.69 95 VAL A C 1
ATOM 771 O O . VAL A 1 95 ? -7.671 -6.403 -11.894 1.00 84.69 95 VAL A O 1
ATOM 774 N N . ASN A 1 96 ? -6.658 -4.419 -11.630 1.00 85.06 96 ASN A N 1
ATOM 775 C CA . ASN A 1 96 ? -7.395 -3.743 -12.698 1.00 85.06 96 ASN A CA 1
ATOM 776 C C . ASN A 1 96 ? -6.857 -4.036 -14.107 1.00 85.06 96 ASN A C 1
ATOM 778 O O . ASN A 1 96 ? -7.534 -3.707 -15.081 1.00 85.06 96 ASN A O 1
ATOM 782 N N . ASP A 1 97 ? -5.653 -4.591 -14.233 1.00 84.69 97 ASP A N 1
ATOM 783 C CA . ASP A 1 97 ? -4.954 -4.721 -15.507 1.00 84.69 97 ASP A CA 1
ATOM 784 C C . ASP A 1 97 ? -4.439 -6.150 -15.727 1.00 84.69 97 ASP A C 1
ATOM 786 O O . ASP A 1 97 ? -3.461 -6.597 -15.123 1.00 84.69 97 ASP A O 1
ATOM 790 N N . ASP A 1 98 ? -5.070 -6.841 -16.681 1.00 80.50 98 ASP A N 1
ATOM 791 C CA . ASP A 1 98 ? -4.807 -8.240 -17.050 1.00 80.50 98 ASP A CA 1
ATOM 792 C C . ASP A 1 98 ? -3.348 -8.525 -17.457 1.00 80.50 98 ASP A C 1
ATOM 794 O O . ASP A 1 98 ? -2.910 -9.686 -17.492 1.00 80.50 98 ASP A O 1
ATOM 798 N N . ARG A 1 99 ? -2.563 -7.481 -17.766 1.00 80.50 99 ARG A N 1
ATOM 799 C CA . ARG A 1 99 ? -1.126 -7.598 -18.057 1.00 80.50 99 ARG A CA 1
ATOM 800 C C . ARG A 1 99 ? -0.338 -8.128 -16.859 1.00 80.50 99 ARG A C 1
ATOM 802 O O . ARG A 1 99 ? 0.693 -8.778 -17.051 1.00 80.50 99 ARG A O 1
ATOM 809 N N . TYR A 1 100 ? -0.816 -7.892 -15.641 1.00 77.00 100 TYR A N 1
ATOM 810 C CA . TYR A 1 100 ? -0.140 -8.261 -14.404 1.00 77.00 100 TYR A CA 1
ATOM 811 C C . TYR A 1 100 ? -0.794 -9.504 -13.787 1.00 77.00 100 TYR A C 1
ATOM 813 O O . TYR A 1 100 ? -1.551 -9.455 -12.828 1.00 77.00 100 TYR A O 1
ATOM 821 N N . ASN A 1 101 ? -0.504 -10.679 -14.345 1.00 69.69 101 ASN A N 1
ATOM 822 C CA . ASN A 1 101 ? -1.103 -11.924 -13.859 1.00 69.69 101 ASN A CA 1
ATOM 823 C C . ASN A 1 101 ? -0.376 -12.476 -12.617 1.00 69.69 101 ASN A C 1
ATOM 825 O O . ASN A 1 101 ? 0.708 -13.072 -12.693 1.00 69.69 101 ASN A O 1
ATOM 829 N N . VAL A 1 102 ? -1.001 -12.315 -11.449 1.00 66.31 102 VAL A N 1
ATOM 830 C CA . VAL A 1 102 ? -0.473 -12.819 -10.170 1.00 66.31 102 VAL A CA 1
ATOM 831 C C . VAL A 1 102 ? -0.674 -14.337 -10.032 1.00 66.31 102 VAL A C 1
ATOM 833 O O . VAL A 1 102 ? 0.199 -14.996 -9.471 1.00 66.31 102 VAL A O 1
ATOM 836 N N . ILE A 1 103 ? -1.723 -14.912 -10.639 1.00 61.09 103 ILE A N 1
ATOM 837 C CA . ILE A 1 103 ? -2.171 -16.314 -10.463 1.00 61.09 103 ILE A CA 1
ATOM 838 C C . ILE A 1 103 ? -1.884 -17.192 -11.706 1.00 61.09 103 ILE A C 1
ATOM 840 O O . ILE A 1 103 ? -2.734 -17.942 -12.175 1.00 61.09 103 ILE A O 1
ATOM 844 N N . LYS A 1 104 ? -0.680 -17.089 -12.270 1.00 53.81 104 LYS A N 1
ATOM 845 C CA . LYS A 1 104 ? -0.125 -18.122 -13.162 1.00 53.81 104 LYS A CA 1
ATOM 846 C C . LYS A 1 104 ? 0.994 -18.850 -12.448 1.00 53.81 104 LYS A C 1
ATOM 848 O O . LYS A 1 104 ? 1.792 -18.126 -11.798 1.00 53.81 104 LYS A O 1
#

Radius of gyration: 15.83 Å; chains: 1; bounding box: 49×29×35 Å

pLDDT: mean 83.17, std 6.92, range [53.81, 93.44]

Secondary structure (DSSP, 8-state):
--HHHHHHHHHHTHHHHHHHHHHHH-TTTS--GGGG----HHHHHHHHHHHHHHHHHHHHHHHHHHHHTTHHHH-SS---SS--S-HHHHHHHHHH-TTS-S--

Sequence (104 aa):
MNKANLVVNLYSQRMQIEENFRDTKSNKLGIGLECARSRNTKRFDKSLLIAALLLFVLWCLDYAETMKKYKYSLQANTVKHRAVLSFITIGREVVNDDRYNVIK